Protein AF-A0A2P2IFU5-F1 (afdb_monomer)

Mean predicted aligned error: 8.39 Å

Sequence (105 aa):
GVKGLSVLKSFRLLRVFKLAKSRPTLNLLISIMGKTVGALGNLTFVLCIIIFIFAVMGMQLFGKNYTEKVTKFPWTHDGQLPRWNFTDFFHSFMIVFRVLCGEWI

Structure (mmCIF, N/CA/C/O backbone):
data_AF-A0A2P2IFU5-F1
#
_entry.id   AF-A0A2P2IFU5-F1
#
loop_
_atom_site.group_PDB
_atom_site.id
_atom_site.type_symbol
_atom_site.label_atom_id
_atom_site.label_alt_id
_atom_site.label_comp_id
_atom_site.label_asym_id
_atom_site.label_entity_id
_atom_site.label_seq_id
_atom_site.pdbx_PDB_ins_code
_atom_site.Cartn_x
_atom_site.Cartn_y
_atom_site.Cartn_z
_atom_site.occupancy
_atom_site.B_iso_or_equiv
_atom_site.auth_seq_id
_atom_site.auth_comp_id
_atom_site.auth_asym_id
_atom_site.auth_atom_id
_atom_site.pdbx_PDB_model_num
ATOM 1 N N . GLY A 1 1 ? 2.502 -30.537 -0.302 1.00 45.94 1 GLY A N 1
ATOM 2 C CA . GLY A 1 1 ? 1.560 -29.989 0.694 1.00 45.94 1 GLY A CA 1
ATOM 3 C C . GLY A 1 1 ? 1.540 -28.478 0.596 1.00 45.94 1 GL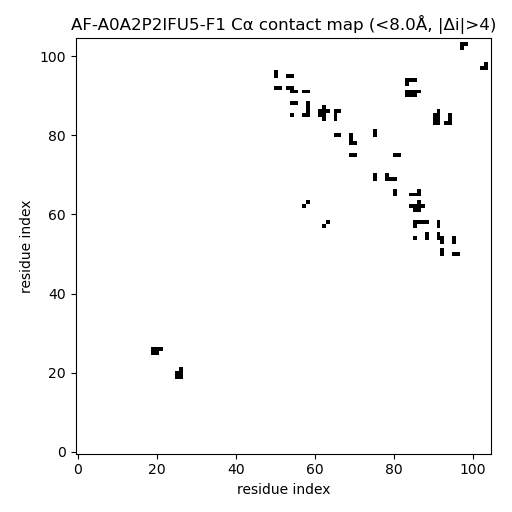Y A C 1
ATOM 4 O O . GLY A 1 1 ? 2.602 -27.870 0.602 1.00 45.94 1 GLY A O 1
ATOM 5 N N . VAL A 1 2 ? 0.361 -27.880 0.432 1.00 52.94 2 VAL A N 1
ATOM 6 C CA . VAL A 1 2 ? 0.168 -26.433 0.216 1.00 52.94 2 VAL A CA 1
ATOM 7 C C . VAL A 1 2 ? 0.724 -25.634 1.407 1.00 52.94 2 VAL A C 1
ATOM 9 O O . VAL A 1 2 ? 0.166 -25.678 2.502 1.00 52.94 2 VAL A O 1
ATOM 12 N N . LYS A 1 3 ? 1.828 -24.899 1.207 1.00 63.06 3 LYS A N 1
ATOM 13 C CA . LYS A 1 3 ? 2.521 -24.115 2.254 1.00 63.06 3 LYS A CA 1
ATOM 14 C C . LYS A 1 3 ? 1.678 -22.953 2.828 1.00 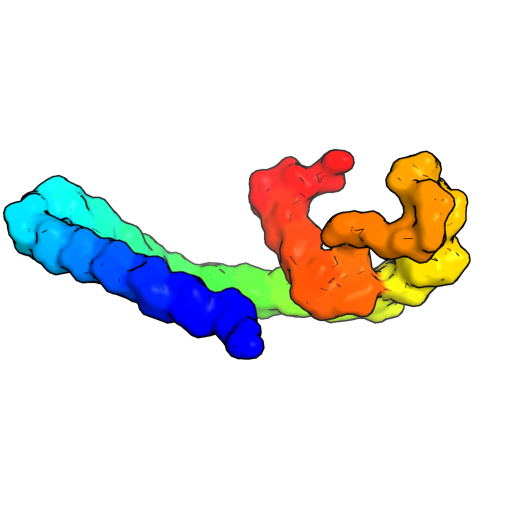63.06 3 LYS A C 1
ATOM 16 O O . LYS A 1 3 ? 2.035 -22.408 3.866 1.00 63.06 3 LYS A O 1
ATOM 21 N N . GLY A 1 4 ? 0.540 -22.608 2.213 1.00 67.00 4 GLY A N 1
ATOM 22 C CA . GLY A 1 4 ? -0.355 -21.521 2.647 1.00 67.00 4 GLY A CA 1
ATOM 23 C C . GLY A 1 4 ? -1.334 -21.869 3.779 1.00 67.00 4 GLY A C 1
ATOM 24 O O . GLY A 1 4 ? -1.774 -20.980 4.504 1.00 67.00 4 GLY A O 1
ATOM 25 N N . LEU A 1 5 ? -1.635 -23.153 4.011 1.00 74.56 5 LEU A N 1
ATOM 26 C CA . LEU A 1 5 ? -2.592 -23.565 5.054 1.00 74.56 5 LEU A CA 1
ATOM 27 C C . LEU A 1 5 ? -2.044 -23.382 6.486 1.00 74.56 5 LEU A C 1
ATOM 29 O O . LEU A 1 5 ? -2.811 -23.390 7.448 1.00 74.56 5 LEU A O 1
ATOM 33 N N . SER A 1 6 ? -0.732 -23.172 6.655 1.00 77.69 6 SER A N 1
ATOM 34 C CA . SER A 1 6 ? -0.141 -22.851 7.965 1.00 77.69 6 SER A CA 1
ATOM 35 C C . SER A 1 6 ? -0.600 -21.496 8.509 1.00 77.69 6 SER A C 1
ATOM 37 O O . SER A 1 6 ? -0.747 -21.365 9.722 1.00 77.69 6 SER A O 1
ATOM 39 N N . VAL A 1 7 ? -0.903 -20.511 7.653 1.00 79.62 7 VAL A N 1
ATOM 40 C CA . VAL A 1 7 ? -1.424 -19.205 8.101 1.00 79.62 7 VAL A CA 1
ATOM 41 C C . VAL A 1 7 ? -2.816 -19.363 8.720 1.00 79.62 7 VAL 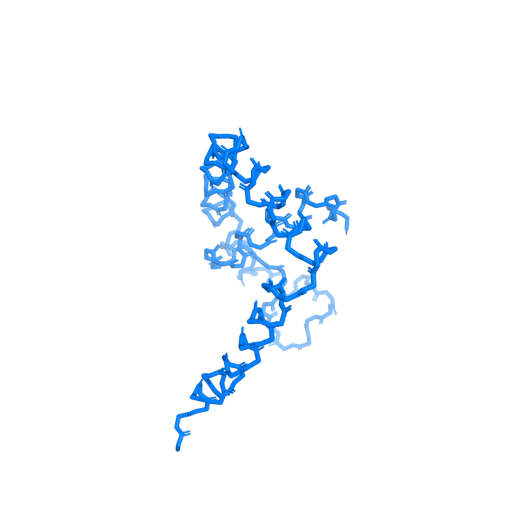A C 1
ATOM 43 O O . VAL A 1 7 ? -3.108 -18.744 9.740 1.00 79.62 7 VAL A O 1
ATOM 46 N N . LEU A 1 8 ? -3.635 -20.283 8.194 1.00 80.69 8 LEU A N 1
ATOM 47 C CA . LEU A 1 8 ? -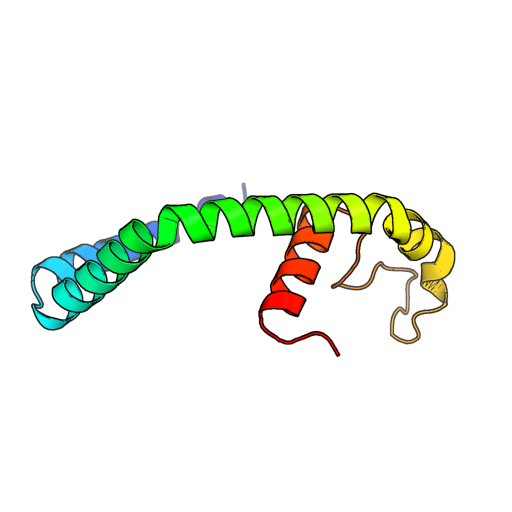4.943 -20.628 8.765 1.00 80.69 8 LEU A CA 1
ATOM 48 C C . LEU A 1 8 ? -4.830 -21.209 10.181 1.00 80.69 8 LEU A C 1
ATOM 50 O O . LEU A 1 8 ? -5.703 -20.977 11.014 1.00 80.69 8 LEU A O 1
ATOM 54 N N . LYS A 1 9 ? -3.727 -21.892 10.518 1.00 80.19 9 LYS A N 1
ATOM 55 C CA . LYS A 1 9 ? -3.479 -22.325 11.904 1.00 80.19 9 LYS A CA 1
ATOM 56 C C . LYS A 1 9 ? -3.225 -21.143 12.839 1.00 80.19 9 LYS A C 1
ATOM 58 O O . LYS A 1 9 ? -3.556 -21.250 14.017 1.00 80.19 9 LYS A O 1
ATOM 63 N N . SER A 1 10 ? -2.699 -20.019 12.353 1.00 84.25 10 SER A N 1
ATOM 64 C CA . SER A 1 10 ? -2.505 -18.802 13.154 1.00 84.25 10 SER A CA 1
ATOM 65 C C . SER A 1 10 ? -3.816 -18.071 13.458 1.00 84.25 10 SER A C 1
ATOM 67 O O . SER A 1 10 ? -3.895 -17.413 14.493 1.00 84.25 10 SER A O 1
ATOM 69 N N . PHE A 1 11 ? -4.888 -18.270 12.674 1.00 80.25 11 PHE A N 1
ATOM 70 C CA . PHE A 1 11 ? -6.223 -17.722 12.985 1.00 80.25 11 PHE A CA 1
ATOM 71 C C . PHE A 1 11 ? -6.744 -18.179 14.352 1.00 80.25 11 PHE A C 1
ATOM 73 O O . PHE A 1 11 ? -7.529 -17.471 14.976 1.00 80.25 11 PHE A O 1
ATOM 80 N N . ARG A 1 12 ? -6.263 -19.305 14.897 1.00 82.62 12 ARG A N 1
ATOM 81 C CA . ARG A 1 12 ? -6.606 -19.720 16.268 1.00 82.62 12 ARG A CA 1
ATOM 82 C C . ARG A 1 12 ? -6.207 -18.685 17.324 1.00 82.62 12 ARG A C 1
ATOM 84 O O . ARG A 1 12 ? -6.807 -18.676 18.391 1.00 82.62 12 ARG A O 1
ATOM 91 N N . LEU A 1 13 ? -5.230 -17.814 17.049 1.00 82.00 13 LEU A N 1
ATOM 92 C CA . LEU A 1 13 ? -4.849 -16.707 17.933 1.00 82.00 13 LEU A CA 1
ATOM 93 C C . LEU A 1 13 ? -5.938 -15.630 18.011 1.00 82.00 13 LEU A C 1
ATOM 95 O O . LEU A 1 13 ? -6.047 -14.975 19.043 1.00 82.00 13 LEU A O 1
ATOM 99 N N . LEU A 1 14 ? -6.825 -15.519 17.011 1.00 78.94 14 LEU A N 1
ATOM 100 C CA . LEU A 1 14 ? -7.976 -14.610 17.060 1.00 78.94 14 LEU A CA 1
ATOM 101 C C . LEU A 1 14 ? -8.922 -14.930 18.227 1.00 78.94 14 LEU A C 1
ATOM 103 O O . LEU A 1 14 ? -9.652 -14.064 18.694 1.00 78.94 14 LEU A O 1
ATOM 107 N N . ARG A 1 15 ? -8.889 -16.150 18.781 1.00 79.62 15 ARG A N 1
ATOM 108 C CA . ARG A 1 15 ? -9.645 -16.462 20.003 1.00 79.62 15 ARG A CA 1
ATOM 109 C C . ARG A 1 15 ? -9.196 -15.626 21.206 1.00 79.62 15 ARG A C 1
ATOM 111 O O . ARG A 1 15 ? -9.965 -15.510 22.151 1.00 79.62 15 ARG A O 1
ATOM 118 N N . VAL A 1 16 ? -8.003 -15.021 21.183 1.00 80.62 16 VAL A N 1
ATOM 119 C CA . VAL A 1 16 ? -7.559 -14.076 22.220 1.00 80.62 16 VAL A CA 1
ATOM 120 C C . VAL A 1 16 ? -8.429 -12.812 22.236 1.00 80.62 16 VAL A C 1
ATOM 122 O O . VAL A 1 16 ? -8.628 -12.224 23.293 1.00 80.62 16 VAL A O 1
ATOM 125 N N . PHE A 1 17 ? -9.083 -12.464 21.120 1.00 70.69 17 PHE A N 1
ATOM 126 C CA . PHE A 1 17 ? -10.132 -11.441 21.105 1.00 70.69 17 PHE A CA 1
ATOM 127 C C . PHE A 1 17 ? -11.369 -11.854 21.925 1.00 70.69 17 PHE A C 1
ATOM 129 O O . PHE A 1 17 ? -12.120 -10.993 22.366 1.00 70.69 17 PHE A O 1
ATOM 136 N N . LYS A 1 18 ? -11.578 -13.143 22.246 1.00 68.88 18 LYS A N 1
ATOM 137 C CA . LYS A 1 18 ? -12.581 -13.522 23.261 1.00 68.88 18 LYS A CA 1
ATOM 138 C C . LYS A 1 18 ? -12.166 -13.069 24.665 1.00 68.88 18 LYS A C 1
ATOM 140 O O . LYS A 1 18 ? -13.042 -12.689 25.435 1.00 68.88 18 LYS A O 1
ATOM 145 N N . LEU A 1 19 ? -10.865 -13.037 24.993 1.00 68.12 19 LEU A N 1
ATOM 146 C CA . LEU A 1 19 ? -10.394 -12.432 26.250 1.00 68.12 19 LEU A CA 1
ATOM 147 C C . LEU A 1 19 ? -10.622 -10.919 26.266 1.00 68.12 19 LEU A C 1
ATOM 149 O O . LEU A 1 19 ? -10.905 -10.383 27.340 1.00 68.12 19 LEU A O 1
ATOM 153 N N . ALA A 1 20 ? -10.580 -10.260 25.099 1.00 70.06 20 ALA A N 1
ATOM 154 C CA . ALA A 1 20 ? -10.938 -8.847 24.970 1.00 70.06 20 ALA A CA 1
ATOM 155 C C . ALA A 1 20 ? -12.311 -8.540 25.554 1.00 70.06 20 ALA A C 1
ATOM 157 O O . ALA A 1 20 ? -12.478 -7.539 26.238 1.00 70.06 20 ALA A O 1
ATOM 158 N N . LYS A 1 21 ? -13.272 -9.445 25.343 1.00 63.97 21 LYS A N 1
ATOM 159 C CA . LYS A 1 21 ? -14.633 -9.313 25.864 1.00 63.97 21 LYS A CA 1
ATOM 160 C C . LYS A 1 21 ? -14.695 -9.371 27.397 1.00 63.97 21 LYS A C 1
ATOM 162 O O . LYS A 1 21 ? -15.611 -8.801 27.975 1.00 63.97 21 LYS A O 1
ATOM 167 N N . SER A 1 22 ? -13.734 -10.028 28.056 1.00 76.06 22 SER A N 1
ATOM 168 C CA . SER A 1 22 ? -13.690 -10.144 29.526 1.00 76.06 22 SER A CA 1
ATOM 169 C C . SER A 1 22 ? -12.894 -9.032 30.221 1.00 76.06 22 SER A C 1
ATOM 171 O O . SER A 1 22 ? -13.080 -8.807 31.413 1.00 76.06 22 SER A O 1
ATOM 173 N N . ARG A 1 23 ? -11.992 -8.341 29.504 1.00 77.38 23 ARG A N 1
ATOM 174 C CA . ARG A 1 23 ? -11.122 -7.299 30.071 1.00 77.38 23 ARG A CA 1
ATOM 175 C C . ARG A 1 23 ? -11.597 -5.911 29.619 1.00 77.38 23 ARG A C 1
ATOM 177 O O . ARG A 1 23 ? -11.433 -5.589 28.441 1.00 77.38 23 ARG A O 1
ATOM 184 N N . PRO A 1 24 ? -12.123 -5.062 30.526 1.00 78.94 24 PRO A N 1
ATOM 185 C CA . PRO A 1 24 ? -12.729 -3.777 30.158 1.00 78.94 24 PRO A CA 1
ATOM 186 C C . PRO A 1 24 ? -11.760 -2.847 29.412 1.00 78.94 24 PRO A C 1
ATOM 188 O O . PRO A 1 24 ? -12.161 -2.198 28.451 1.00 78.94 24 PRO A O 1
ATOM 191 N N . THR A 1 25 ? -10.470 -2.862 29.762 1.00 85.19 25 THR A N 1
ATOM 192 C CA . THR A 1 25 ? -9.420 -2.085 29.082 1.00 85.19 25 THR A CA 1
ATOM 193 C C . THR A 1 25 ? -9.257 -2.464 27.607 1.00 85.19 25 THR A C 1
ATOM 195 O O . THR A 1 25 ? -9.118 -1.593 26.752 1.00 85.19 25 THR A O 1
ATOM 198 N N . LEU A 1 26 ? -9.295 -3.761 27.282 1.00 81.44 26 LEU A N 1
ATOM 199 C CA . LEU A 1 26 ? -9.056 -4.235 25.917 1.00 81.44 26 LEU A CA 1
ATOM 200 C C . LEU A 1 26 ? -10.308 -4.084 25.041 1.00 81.44 26 LEU A C 1
ATOM 202 O O . LEU A 1 26 ? -10.196 -3.750 23.865 1.00 81.44 26 LEU A O 1
ATOM 206 N N . ASN A 1 27 ? -11.501 -4.241 25.625 1.00 84.75 27 ASN A N 1
ATOM 207 C CA . ASN A 1 27 ? -12.762 -3.935 24.946 1.00 84.75 27 ASN A CA 1
ATOM 208 C C . ASN A 1 27 ? -12.890 -2.435 24.622 1.00 84.75 27 ASN A C 1
ATOM 210 O O . ASN A 1 27 ? -13.338 -2.069 23.536 1.00 84.75 27 ASN A O 1
ATOM 214 N N . LEU A 1 28 ? -12.446 -1.561 25.533 1.00 88.00 28 LEU A N 1
ATOM 215 C CA . LEU A 1 28 ? -12.413 -0.118 25.297 1.00 88.00 28 LEU A CA 1
ATOM 216 C C . LEU A 1 28 ? -11.484 0.239 24.127 1.00 88.00 28 LEU A C 1
ATOM 218 O O . LEU A 1 28 ? -11.900 0.975 23.237 1.00 88.00 28 LEU A O 1
ATOM 222 N N . LEU A 1 29 ? -10.273 -0.326 24.085 1.00 88.12 29 LEU A N 1
ATOM 223 C CA . LEU A 1 29 ? -9.327 -0.124 22.979 1.00 88.12 29 LEU A CA 1
ATOM 224 C C . LEU A 1 29 ? -9.922 -0.534 21.623 1.00 88.12 29 LEU A C 1
ATOM 226 O O . LEU A 1 29 ? -9.863 0.242 20.670 1.00 88.12 29 LEU A O 1
ATOM 230 N N . ILE A 1 30 ? -10.550 -1.712 21.543 1.00 87.88 30 ILE A N 1
ATOM 231 C CA . ILE A 1 30 ? -11.196 -2.187 20.307 1.00 87.88 30 ILE A CA 1
ATOM 232 C C . ILE A 1 30 ? -12.372 -1.285 19.917 1.00 87.88 30 ILE A C 1
ATOM 234 O O . ILE A 1 30 ? -12.543 -0.969 18.742 1.00 87.88 30 ILE A O 1
ATOM 238 N N . SER A 1 31 ? -13.170 -0.844 20.892 1.00 86.00 31 SER A N 1
ATOM 239 C CA . SER A 1 31 ? -14.295 0.066 20.660 1.00 86.00 31 SER A CA 1
A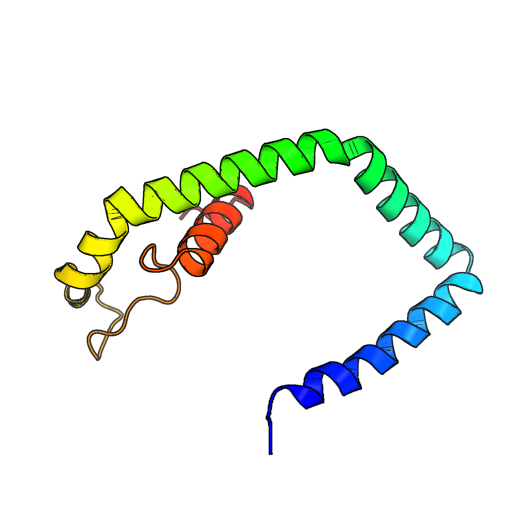TOM 240 C C . SER A 1 31 ? -13.828 1.416 20.113 1.00 86.00 31 SER A C 1
ATOM 242 O O . SER A 1 31 ? -14.419 1.929 19.164 1.00 86.00 31 SER A O 1
ATOM 244 N N . ILE A 1 32 ? -12.731 1.965 20.644 1.00 89.94 32 ILE A N 1
ATOM 245 C CA . ILE A 1 32 ? -12.120 3.197 20.129 1.00 89.94 32 ILE A CA 1
ATOM 246 C C . ILE A 1 32 ? -11.625 2.980 18.696 1.00 89.94 32 ILE A C 1
ATOM 248 O O . ILE A 1 32 ? -11.989 3.764 17.825 1.00 89.94 32 ILE A O 1
ATOM 252 N N . MET A 1 33 ? -10.888 1.896 18.427 1.00 87.94 33 MET A N 1
ATOM 253 C CA . MET A 1 33 ? -10.424 1.559 17.073 1.00 87.94 33 MET A CA 1
ATOM 254 C C . MET A 1 33 ? -11.582 1.408 16.076 1.00 87.94 33 MET A C 1
ATOM 256 O O . MET A 1 33 ? -11.509 1.904 14.958 1.00 87.94 33 MET A O 1
ATOM 260 N N . GLY A 1 34 ? -12.677 0.756 16.470 1.00 87.62 34 GLY A N 1
ATOM 261 C CA . GLY A 1 34 ? -13.850 0.602 15.608 1.00 87.62 34 GLY A CA 1
ATOM 262 C C . GLY A 1 34 ? -14.560 1.929 15.333 1.00 87.62 34 GLY A C 1
ATOM 263 O O . GLY A 1 34 ? -14.932 2.212 14.194 1.00 87.62 34 GLY A O 1
ATOM 264 N N . LYS A 1 35 ? -14.717 2.774 16.360 1.00 85.88 35 LYS A N 1
ATOM 265 C CA . LYS A 1 35 ? -15.348 4.095 16.222 1.00 85.88 35 LYS A CA 1
ATOM 266 C C . LYS A 1 35 ? -14.529 5.036 15.345 1.00 85.88 35 LYS A C 1
ATOM 268 O O . LYS A 1 35 ? -15.113 5.745 14.529 1.00 85.88 35 LYS A O 1
ATOM 273 N N . THR A 1 36 ? -13.203 5.031 15.478 1.00 86.44 36 THR A N 1
ATOM 274 C CA . THR A 1 36 ? -12.333 5.857 14.631 1.00 86.44 36 THR A CA 1
ATOM 275 C C . THR A 1 36 ? -12.361 5.385 13.182 1.00 86.44 36 THR A C 1
ATOM 277 O O . THR A 1 36 ? -12.442 6.224 12.294 1.00 86.44 36 THR A O 1
ATOM 280 N N . VAL A 1 37 ? -12.403 4.074 12.920 1.00 86.00 37 VAL A N 1
ATOM 281 C CA . VAL A 1 37 ? -12.548 3.542 11.552 1.00 86.00 37 VAL A CA 1
ATOM 282 C C . VAL A 1 37 ? -13.893 3.932 10.931 1.00 86.00 37 VAL A C 1
ATOM 284 O O . VAL A 1 37 ? -13.930 4.333 9.772 1.00 86.00 37 VAL A O 1
ATOM 287 N N .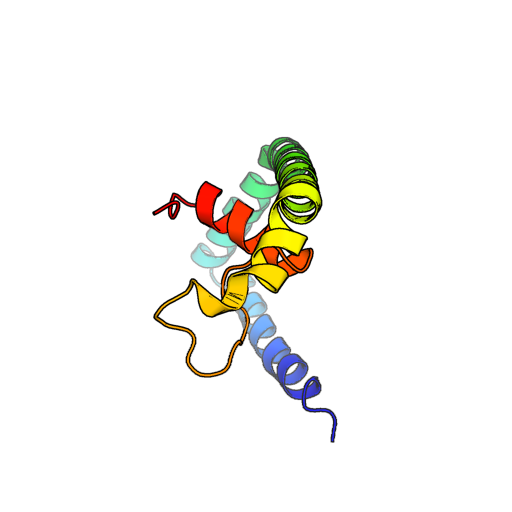 GLY A 1 38 ? -14.991 3.872 11.691 1.00 81.69 38 GLY A N 1
ATOM 288 C CA . GLY A 1 38 ? -16.309 4.300 11.206 1.00 81.69 38 GLY A CA 1
ATOM 289 C C . GLY A 1 38 ? -16.377 5.801 10.907 1.00 81.69 38 GLY A C 1
ATOM 290 O O . GLY A 1 38 ? -16.880 6.198 9.859 1.00 81.69 38 GLY A O 1
ATOM 291 N N . ALA A 1 39 ? -15.817 6.633 11.789 1.00 84.62 39 ALA A N 1
ATOM 292 C CA . ALA A 1 39 ? -15.780 8.085 11.609 1.00 84.62 39 ALA A CA 1
ATOM 293 C C . ALA A 1 39 ? -14.841 8.527 10.471 1.00 84.62 39 ALA A C 1
ATOM 295 O O . ALA A 1 39 ? -15.128 9.498 9.775 1.00 84.62 39 ALA A O 1
ATOM 296 N N . LEU A 1 40 ? -13.736 7.808 10.257 1.00 90.00 40 LEU A N 1
ATOM 297 C CA . LEU A 1 40 ? -12.748 8.101 9.214 1.00 90.00 40 LEU A CA 1
ATOM 298 C C . LEU A 1 40 ? -13.019 7.358 7.899 1.00 90.00 40 LEU A C 1
ATOM 300 O O . LEU A 1 40 ? -12.287 7.564 6.935 1.00 90.00 40 LEU A O 1
ATOM 304 N N . GLY A 1 41 ? -14.063 6.528 7.822 1.00 89.31 41 GLY A N 1
ATOM 305 C CA . GLY A 1 41 ? -14.290 5.617 6.698 1.00 89.31 41 GLY A CA 1
ATOM 306 C C . GLY A 1 41 ? -14.374 6.314 5.339 1.00 89.31 41 GLY A C 1
ATOM 307 O O . GLY A 1 41 ? -13.775 5.844 4.375 1.00 89.31 41 GLY A O 1
ATOM 308 N N . ASN A 1 42 ? -15.036 7.474 5.267 1.00 89.62 42 ASN A N 1
ATOM 309 C CA . ASN A 1 42 ? -15.098 8.260 4.031 1.00 89.62 42 ASN A CA 1
ATOM 310 C C . ASN A 1 42 ? -13.706 8.762 3.605 1.00 89.62 42 ASN A C 1
ATOM 312 O O . ASN A 1 42 ? -13.323 8.662 2.442 1.00 89.62 42 ASN A O 1
ATOM 316 N N . LEU A 1 43 ? -12.909 9.238 4.564 1.00 90.06 43 LEU A N 1
ATOM 317 C CA . LEU A 1 43 ? -11.548 9.704 4.307 1.00 90.06 43 LEU A CA 1
ATOM 318 C C . LEU A 1 43 ? -10.629 8.547 3.893 1.00 90.06 43 LEU A C 1
ATOM 320 O O . LEU A 1 43 ? -9.862 8.687 2.944 1.00 90.06 43 LEU A O 1
ATOM 324 N N . THR A 1 44 ? -10.741 7.387 4.545 1.00 89.94 44 THR A N 1
ATOM 325 C CA . THR A 1 44 ? -10.019 6.170 4.155 1.00 89.94 44 THR A CA 1
ATOM 326 C C . THR A 1 44 ? -10.399 5.720 2.748 1.00 89.94 44 THR A C 1
ATOM 328 O O . THR A 1 44 ? -9.520 5.350 1.976 1.00 89.94 44 THR A O 1
ATOM 331 N N . PHE A 1 45 ? -11.679 5.787 2.381 1.00 91.81 45 PHE A N 1
ATOM 332 C CA . PHE A 1 45 ? -12.131 5.415 1.044 1.00 91.81 45 PHE A CA 1
ATOM 333 C C . PHE A 1 45 ? -11.526 6.320 -0.034 1.00 91.81 45 PHE A C 1
ATOM 335 O O . PHE A 1 45 ? -10.945 5.828 -1.003 1.00 91.81 45 PHE A O 1
ATOM 342 N N . VAL A 1 46 ? -11.578 7.638 0.174 1.00 94.19 46 VAL A N 1
ATOM 343 C CA . VAL A 1 46 ? -10.933 8.610 -0.719 1.00 94.19 46 VAL A CA 1
ATOM 344 C C . VAL A 1 46 ? -9.422 8.367 -0.791 1.00 94.19 46 VAL A C 1
ATOM 346 O O . VAL A 1 46 ? -8.861 8.330 -1.885 1.00 94.19 46 VAL A O 1
ATOM 349 N N . LEU A 1 47 ? -8.763 8.123 0.345 1.00 91.31 47 LEU A N 1
ATOM 350 C CA . LEU A 1 47 ? -7.334 7.809 0.393 1.00 91.31 47 LEU A CA 1
ATOM 351 C C . LEU A 1 47 ? -6.997 6.548 -0.416 1.00 91.31 47 LEU A C 1
ATOM 353 O O . LEU A 1 47 ? -6.035 6.554 -1.180 1.00 91.31 47 LEU A O 1
ATOM 357 N N . CYS A 1 48 ? -7.797 5.485 -0.307 1.00 92.75 48 CYS A N 1
ATOM 358 C CA . CYS A 1 48 ? -7.614 4.266 -1.096 1.00 92.75 48 CYS A CA 1
ATOM 359 C C . CYS A 1 48 ? -7.714 4.532 -2.605 1.00 92.75 48 CYS A C 1
ATOM 361 O O . CYS A 1 48 ? -6.902 3.998 -3.362 1.00 92.75 48 CYS A O 1
ATOM 363 N N . ILE A 1 49 ? -8.658 5.373 -3.042 1.00 94.81 49 ILE A N 1
ATOM 364 C CA . ILE A 1 49 ? -8.783 5.773 -4.453 1.00 94.81 49 ILE A CA 1
ATOM 365 C C . ILE A 1 49 ? -7.539 6.540 -4.905 1.00 94.81 49 ILE A C 1
ATOM 367 O O . ILE A 1 49 ? -6.977 6.239 -5.957 1.00 94.81 49 ILE A O 1
ATOM 371 N N . ILE A 1 50 ? -7.076 7.498 -4.101 1.00 93.38 50 ILE A N 1
ATOM 372 C CA . ILE A 1 50 ? -5.877 8.285 -4.402 1.00 93.38 50 ILE A CA 1
ATOM 373 C C . ILE A 1 50 ? -4.657 7.365 -4.555 1.00 93.38 50 ILE A C 1
ATOM 375 O O . ILE A 1 50 ? -3.945 7.446 -5.558 1.00 93.38 50 ILE A O 1
ATOM 379 N N . ILE A 1 51 ? -4.448 6.441 -3.611 1.00 94.38 51 ILE A N 1
ATOM 380 C CA . ILE A 1 51 ? -3.351 5.464 -3.670 1.00 94.38 51 ILE A CA 1
ATOM 381 C C . ILE A 1 51 ? -3.462 4.592 -4.926 1.00 94.38 51 ILE A C 1
ATOM 383 O O . ILE A 1 51 ? -2.457 4.356 -5.595 1.00 94.38 51 ILE A O 1
ATOM 387 N N . PHE A 1 52 ? -4.668 4.132 -5.268 1.00 94.81 52 PHE A N 1
ATOM 388 C CA . PHE A 1 52 ? -4.907 3.318 -6.458 1.00 94.81 52 PHE A CA 1
ATOM 389 C C . PHE A 1 52 ? -4.510 4.053 -7.744 1.00 94.81 52 PHE A C 1
ATOM 391 O O . PHE A 1 52 ? -3.769 3.504 -8.563 1.00 94.81 52 PHE A O 1
ATOM 398 N N . ILE A 1 53 ? -4.949 5.305 -7.898 1.00 95.75 53 ILE A N 1
ATOM 399 C CA . ILE A 1 53 ? -4.632 6.132 -9.068 1.00 95.75 53 ILE A CA 1
ATOM 400 C C . ILE A 1 53 ? -3.114 6.324 -9.180 1.00 95.75 53 ILE A C 1
ATOM 402 O O . ILE A 1 53 ? -2.541 6.061 -10.237 1.00 95.75 53 ILE A O 1
ATOM 406 N N . PHE A 1 54 ? -2.439 6.707 -8.091 1.00 94.19 54 PHE A N 1
ATOM 407 C CA . PHE A 1 54 ? -0.985 6.894 -8.097 1.00 94.19 54 PHE A CA 1
ATOM 408 C C . PHE A 1 54 ? -0.208 5.599 -8.356 1.00 94.19 54 PHE A C 1
ATOM 410 O O . PHE A 1 54 ? 0.787 5.632 -9.079 1.00 94.19 54 PHE A O 1
ATOM 417 N N . ALA A 1 55 ? -0.664 4.457 -7.837 1.00 95.12 55 ALA A N 1
ATOM 418 C CA . ALA A 1 55 ? -0.038 3.164 -8.105 1.00 95.12 55 ALA A CA 1
ATOM 419 C C . ALA A 1 55 ? -0.128 2.790 -9.595 1.00 95.12 55 ALA A C 1
ATOM 421 O O . ALA A 1 55 ? 0.871 2.382 -10.191 1.00 95.12 55 ALA A O 1
ATOM 422 N N . VAL A 1 56 ? -1.297 2.985 -10.215 1.00 95.12 56 VAL A N 1
ATOM 423 C CA . VAL A 1 56 ? -1.512 2.711 -11.646 1.00 95.12 56 VAL A CA 1
ATOM 424 C C . VAL A 1 56 ? -0.719 3.680 -12.525 1.00 95.12 56 VAL A C 1
ATOM 426 O O . VAL A 1 56 ? -0.072 3.245 -13.479 1.00 95.12 56 VAL A O 1
ATOM 429 N N . MET A 1 57 ? -0.715 4.976 -12.201 1.00 94.94 57 MET A N 1
ATOM 430 C CA . MET A 1 57 ? 0.095 5.966 -12.923 1.00 94.94 57 MET A CA 1
ATOM 431 C C . MET A 1 57 ? 1.592 5.654 -12.813 1.00 94.94 57 MET A C 1
ATOM 433 O O . MET A 1 57 ? 2.297 5.666 -13.822 1.00 94.94 57 MET A O 1
ATOM 437 N N . GLY A 1 58 ? 2.075 5.322 -11.612 1.00 91.38 58 GLY A N 1
ATOM 438 C CA . GLY A 1 58 ? 3.476 4.980 -11.377 1.00 91.38 58 GLY A CA 1
ATOM 439 C C . GLY A 1 58 ? 3.924 3.748 -12.164 1.00 91.38 58 GLY A C 1
ATOM 440 O O . GLY A 1 58 ? 5.010 3.748 -12.739 1.00 91.38 58 GLY A O 1
ATOM 441 N N . MET A 1 59 ? 3.069 2.731 -12.272 1.00 92.69 59 MET A N 1
ATOM 442 C CA . MET A 1 59 ? 3.345 1.557 -13.101 1.00 92.69 59 MET A CA 1
ATOM 443 C C . MET A 1 59 ? 3.429 1.905 -14.589 1.00 92.69 59 MET A C 1
ATOM 445 O O . MET A 1 59 ? 4.376 1.498 -15.262 1.00 92.69 59 MET A O 1
ATOM 449 N N . GLN A 1 60 ? 2.469 2.672 -15.112 1.00 91.00 60 GLN A N 1
ATOM 450 C CA . GLN A 1 60 ? 2.450 3.020 -16.536 1.00 91.00 60 GLN A CA 1
ATOM 451 C C . GLN A 1 60 ? 3.652 3.884 -16.933 1.00 91.00 60 GLN A C 1
ATOM 453 O O . GLN A 1 60 ? 4.216 3.695 -18.010 1.00 91.00 60 GLN A O 1
ATOM 458 N N . LEU A 1 61 ? 4.070 4.797 -16.053 1.00 91.38 61 LEU A N 1
ATOM 459 C CA . LEU A 1 61 ? 5.153 5.738 -16.329 1.00 91.38 61 LEU A CA 1
ATOM 460 C C . LEU A 1 61 ? 6.545 5.141 -16.050 1.00 91.38 61 LEU A C 1
ATOM 462 O O . LEU A 1 61 ? 7.478 5.313 -16.839 1.00 91.38 61 LEU A O 1
ATOM 466 N N . PHE A 1 62 ? 6.697 4.414 -14.939 1.00 89.44 62 PHE A N 1
ATOM 467 C CA . PHE A 1 62 ? 8.000 3.948 -14.458 1.00 89.44 62 PHE A CA 1
ATOM 468 C C . PHE A 1 62 ? 8.221 2.437 -14.595 1.00 89.44 62 PHE A C 1
ATOM 470 O O . PHE A 1 62 ? 9.376 2.015 -14.638 1.00 89.44 62 PHE A O 1
ATOM 477 N N . GLY A 1 63 ? 7.183 1.608 -14.733 1.00 88.12 63 GLY A N 1
ATOM 478 C CA . GLY A 1 63 ? 7.319 0.143 -14.735 1.00 88.12 63 GLY A CA 1
ATOM 479 C C . GLY A 1 63 ? 8.251 -0.400 -15.826 1.00 88.12 63 GLY A C 1
ATOM 480 O O . GLY A 1 63 ? 9.128 -1.221 -15.547 1.00 88.12 63 GLY A O 1
ATOM 481 N N . LYS A 1 64 ? 8.150 0.129 -17.056 1.00 86.62 64 LYS A N 1
ATOM 482 C CA . LYS A 1 64 ? 9.065 -0.239 -18.157 1.00 86.62 64 LYS A CA 1
ATOM 483 C C . LYS A 1 64 ? 10.507 0.191 -17.877 1.00 86.62 64 LYS A C 1
ATOM 485 O O . LYS A 1 64 ? 11.430 -0.601 -18.033 1.00 86.62 64 LYS A O 1
ATOM 490 N N . ASN A 1 65 ? 10.689 1.406 -17.356 1.00 86.25 65 ASN A N 1
ATOM 491 C CA . ASN A 1 65 ? 12.004 1.946 -17.004 1.00 86.25 65 ASN A CA 1
ATOM 492 C C . ASN A 1 65 ? 12.722 1.102 -15.935 1.00 86.25 65 ASN A C 1
ATOM 494 O O . ASN A 1 65 ? 13.935 0.931 -16.029 1.00 86.25 65 ASN A O 1
ATOM 498 N N . TYR A 1 66 ? 11.993 0.565 -14.949 1.00 84.25 66 TYR A N 1
ATOM 499 C CA . TYR A 1 66 ? 12.558 -0.318 -13.918 1.00 84.25 66 TYR A CA 1
ATOM 500 C C . TYR A 1 66 ? 13.091 -1.635 -14.495 1.00 84.25 66 TYR A C 1
ATOM 502 O O . TYR A 1 66 ? 14.110 -2.135 -14.025 1.00 84.25 66 TYR A O 1
ATOM 510 N N . THR A 1 67 ? 12.426 -2.172 -15.519 1.00 82.12 67 THR A N 1
ATOM 511 C CA . THR A 1 67 ? 12.803 -3.446 -16.148 1.00 82.12 67 THR A CA 1
ATOM 512 C C . THR A 1 67 ? 13.958 -3.258 -17.135 1.00 82.12 67 THR A C 1
ATOM 514 O O . THR A 1 67 ? 14.931 -4.004 -17.104 1.00 82.12 67 THR A O 1
ATOM 517 N N . GLU A 1 68 ? 13.900 -2.218 -17.970 1.00 82.88 68 GLU A N 1
ATOM 518 C CA . GLU A 1 68 ? 14.916 -1.943 -18.998 1.00 82.88 68 GLU A CA 1
ATOM 519 C C . GLU A 1 68 ? 16.251 -1.452 -18.419 1.00 82.88 68 GLU A C 1
ATOM 521 O O . GLU A 1 68 ? 17.308 -1.679 -19.004 1.00 82.88 68 GLU A O 1
ATOM 526 N N . LYS A 1 69 ? 16.227 -0.765 -17.269 1.00 81.06 69 LYS A N 1
ATOM 527 C CA . LYS A 1 69 ? 17.416 -0.155 -16.646 1.00 81.06 69 LYS A CA 1
ATOM 528 C C . LYS A 1 69 ? 17.828 -0.854 -15.351 1.00 81.06 69 LYS A C 1
ATOM 530 O O . LYS A 1 69 ? 18.480 -0.235 -14.513 1.00 81.06 69 LYS A O 1
ATOM 535 N N . VAL A 1 70 ? 17.483 -2.133 -15.190 1.00 79.06 70 VAL A N 1
ATOM 536 C CA . VAL A 1 70 ? 17.779 -2.912 -13.973 1.00 79.06 70 VAL A CA 1
ATOM 537 C C . VAL A 1 70 ? 19.275 -2.928 -13.618 1.00 79.06 70 VAL A C 1
ATOM 539 O O . VAL A 1 70 ? 19.642 -2.937 -12.448 1.00 79.06 70 VAL A O 1
ATOM 542 N N . THR A 1 71 ? 20.151 -2.824 -14.619 1.00 75.12 71 THR A N 1
ATOM 543 C CA . THR A 1 71 ? 21.615 -2.785 -14.464 1.00 75.12 71 THR A CA 1
ATOM 544 C C . THR A 1 71 ? 22.154 -1.473 -13.886 1.00 75.12 71 THR A C 1
ATOM 546 O O . THR A 1 71 ? 23.324 -1.406 -13.522 1.00 75.12 71 THR A O 1
ATOM 549 N N . LYS A 1 72 ? 21.328 -0.421 -13.774 1.00 78.31 72 LYS A N 1
ATOM 550 C CA . LYS A 1 72 ? 21.724 0.854 -13.149 1.00 78.31 72 LYS A CA 1
ATOM 551 C C . LYS A 1 72 ? 21.673 0.820 -11.622 1.00 78.31 72 LYS A C 1
ATOM 553 O O . LYS A 1 72 ? 22.127 1.771 -10.990 1.00 78.31 72 LYS A O 1
ATOM 558 N N . PHE A 1 73 ? 21.111 -0.232 -11.030 1.00 77.56 73 PHE A N 1
ATOM 559 C CA . PHE A 1 73 ? 21.024 -0.372 -9.583 1.00 77.56 73 PHE A CA 1
ATOM 560 C C . PHE A 1 73 ? 22.268 -1.111 -9.055 1.00 77.56 73 PHE A C 1
ATOM 562 O O . PHE A 1 73 ? 22.419 -2.303 -9.316 1.00 77.56 73 PHE A O 1
ATOM 569 N N . PRO A 1 74 ? 23.163 -0.439 -8.300 1.00 66.31 74 PRO A N 1
ATOM 570 C CA . PRO A 1 74 ? 24.449 -1.014 -7.879 1.00 66.31 74 PRO A CA 1
ATOM 571 C C . PRO A 1 74 ? 24.312 -2.182 -6.892 1.00 66.31 74 PRO A C 1
ATOM 573 O O . PRO A 1 74 ? 25.235 -2.971 -6.735 1.00 66.31 74 PRO A O 1
ATOM 576 N N . TRP A 1 75 ? 23.151 -2.312 -6.244 1.00 67.75 75 TRP A N 1
ATOM 577 C CA . TRP A 1 75 ? 22.842 -3.353 -5.257 1.00 67.75 75 TRP A CA 1
ATOM 578 C C . TRP A 1 75 ? 22.228 -4.618 -5.873 1.00 67.75 75 TRP A C 1
ATOM 580 O O . TRP A 1 75 ? 21.808 -5.522 -5.152 1.00 67.75 75 TRP A O 1
ATOM 590 N N . THR A 1 76 ? 22.142 -4.674 -7.201 1.00 65.12 76 THR A N 1
ATOM 591 C CA . THR A 1 76 ? 21.480 -5.744 -7.936 1.00 65.12 76 THR A CA 1
ATOM 592 C C . THR A 1 76 ? 22.524 -6.607 -8.643 1.00 65.12 76 THR A C 1
ATOM 594 O O . THR A 1 76 ? 22.924 -6.308 -9.764 1.00 65.12 76 THR A O 1
ATOM 597 N N . HIS A 1 77 ? 22.973 -7.689 -8.001 1.00 61.22 77 HIS A N 1
ATOM 598 C CA . HIS A 1 77 ? 24.031 -8.544 -8.558 1.00 61.22 77 HIS A CA 1
ATOM 599 C C . HIS A 1 77 ? 23.597 -9.421 -9.747 1.00 61.22 77 HIS A C 1
ATOM 601 O O . HIS A 1 77 ? 24.436 -9.730 -10.585 1.00 61.22 77 HIS A O 1
ATOM 607 N N . ASP A 1 78 ? 22.303 -9.735 -9.886 1.00 66.50 78 ASP A N 1
ATOM 608 C CA . ASP A 1 78 ? 21.815 -10.736 -10.857 1.00 66.50 78 ASP A CA 1
ATOM 609 C C . ASP A 1 78 ? 20.750 -10.200 -11.836 1.00 66.50 78 ASP A C 1
ATOM 611 O O . ASP A 1 78 ? 19.924 -10.955 -12.348 1.00 66.50 78 ASP A O 1
ATOM 615 N N . GLY A 1 79 ? 20.683 -8.881 -12.052 1.00 67.44 79 GLY A N 1
ATOM 616 C CA . GLY A 1 79 ? 19.616 -8.278 -12.871 1.00 67.44 79 GLY A CA 1
ATOM 617 C C . GLY A 1 79 ? 18.208 -8.458 -12.280 1.00 67.44 79 GLY A C 1
ATOM 618 O O . GLY A 1 79 ? 17.214 -8.403 -12.999 1.00 67.44 79 GLY A O 1
ATOM 619 N N . GLN A 1 80 ? 18.115 -8.689 -10.968 1.00 76.56 80 GLN A N 1
ATOM 620 C CA . GLN A 1 80 ? 16.847 -8.838 -10.258 1.00 76.56 80 GLN A CA 1
ATOM 621 C C . GLN A 1 80 ? 16.206 -7.487 -9.924 1.00 76.56 80 GLN A C 1
ATOM 623 O O . GLN A 1 80 ? 16.863 -6.523 -9.540 1.00 76.56 80 GLN A O 1
ATOM 628 N N . LEU A 1 81 ? 14.882 -7.409 -10.023 1.00 80.06 81 LEU A N 1
ATOM 629 C CA . LEU A 1 81 ? 14.157 -6.187 -9.685 1.00 80.06 81 LEU A CA 1
ATOM 630 C C . LEU A 1 81 ? 14.340 -5.831 -8.197 1.00 80.06 81 LEU A C 1
ATOM 632 O O . LEU A 1 81 ? 14.287 -6.719 -7.340 1.00 80.06 81 LEU A O 1
ATOM 636 N N . PRO A 1 82 ? 14.518 -4.540 -7.859 1.00 82.25 82 PRO A N 1
ATOM 637 C CA . PRO A 1 82 ? 14.614 -4.122 -6.467 1.00 82.25 82 PRO A CA 1
ATOM 638 C C . PRO A 1 82 ? 13.310 -4.439 -5.722 1.00 82.25 82 PRO A C 1
ATOM 640 O O . PRO A 1 82 ? 12.224 -4.393 -6.302 1.00 82.25 82 PRO A O 1
ATOM 643 N N . ARG A 1 83 ? 13.404 -4.719 -4.412 1.00 84.75 83 ARG A N 1
ATOM 644 C CA . ARG A 1 83 ? 12.244 -5.038 -3.549 1.00 84.75 83 ARG A CA 1
ATOM 645 C C . ARG A 1 83 ? 11.134 -3.981 -3.639 1.00 84.75 83 ARG A C 1
ATOM 647 O O . ARG A 1 83 ? 9.958 -4.324 -3.564 1.00 84.75 83 ARG A O 1
ATOM 654 N N . TRP A 1 84 ? 11.527 -2.719 -3.800 1.00 88.12 84 TRP A N 1
ATOM 655 C CA . TRP A 1 84 ? 10.647 -1.577 -4.024 1.00 88.12 84 TRP A CA 1
ATOM 656 C C . TRP A 1 84 ? 10.738 -1.169 -5.497 1.00 88.12 84 TRP A C 1
ATOM 658 O O . TRP A 1 84 ? 11.690 -0.506 -5.906 1.00 88.12 84 TRP A O 1
ATOM 668 N N . ASN A 1 85 ? 9.762 -1.589 -6.300 1.00 88.88 85 ASN A N 1
ATOM 669 C CA . ASN A 1 85 ? 9.660 -1.230 -7.714 1.00 88.88 85 ASN A CA 1
ATOM 670 C C . ASN A 1 85 ? 8.221 -0.851 -8.129 1.00 88.88 85 ASN A C 1
ATOM 672 O O . ASN A 1 85 ? 7.259 -1.105 -7.404 1.00 88.88 85 ASN A O 1
ATOM 676 N N . PHE A 1 86 ? 8.084 -0.278 -9.328 1.00 91.38 86 PHE A N 1
ATOM 677 C CA . PHE A 1 86 ? 6.792 0.014 -9.958 1.00 91.38 86 PHE A CA 1
ATOM 678 C C . PHE A 1 86 ? 6.428 -0.979 -11.082 1.00 91.38 86 PHE A C 1
ATOM 680 O O . PHE A 1 86 ? 5.737 -0.599 -12.024 1.00 91.38 86 PHE A O 1
ATOM 687 N N . THR A 1 87 ? 6.914 -2.226 -11.050 1.00 88.62 87 THR A N 1
ATOM 688 C CA . THR A 1 87 ? 6.645 -3.189 -12.139 1.00 88.62 87 THR A CA 1
ATOM 689 C C . THR A 1 87 ? 5.285 -3.864 -12.011 1.00 88.62 87 THR A C 1
ATOM 691 O O . THR A 1 87 ? 4.623 -4.069 -13.023 1.00 88.62 87 THR A O 1
ATOM 694 N N . ASP A 1 88 ? 4.841 -4.154 -10.785 1.00 90.50 88 ASP A N 1
ATOM 695 C CA . ASP A 1 88 ? 3.534 -4.763 -10.511 1.00 90.50 88 ASP A CA 1
ATOM 696 C C . ASP A 1 88 ? 2.658 -3.867 -9.646 1.00 90.50 88 ASP A C 1
ATOM 698 O O . ASP A 1 88 ? 3.143 -3.086 -8.829 1.00 90.50 88 ASP A O 1
ATOM 702 N N . PHE A 1 89 ? 1.342 -4.064 -9.741 1.00 91.06 89 PHE A N 1
ATOM 703 C CA . PHE A 1 89 ? 0.359 -3.231 -9.047 1.00 91.06 89 PHE A CA 1
ATOM 704 C C . PHE A 1 89 ? 0.561 -3.227 -7.531 1.00 91.06 89 PHE A C 1
ATOM 706 O O . PHE A 1 89 ? 0.552 -2.170 -6.906 1.00 91.06 89 PHE A O 1
ATOM 713 N N . PHE A 1 90 ? 0.782 -4.403 -6.936 1.00 90.69 90 PHE A N 1
ATOM 714 C CA . PHE A 1 90 ? 0.968 -4.518 -5.492 1.00 90.69 90 PHE A CA 1
ATOM 715 C C . PHE A 1 90 ? 2.288 -3.880 -5.030 1.00 90.69 90 PHE A C 1
ATOM 717 O O . PHE A 1 90 ? 2.317 -3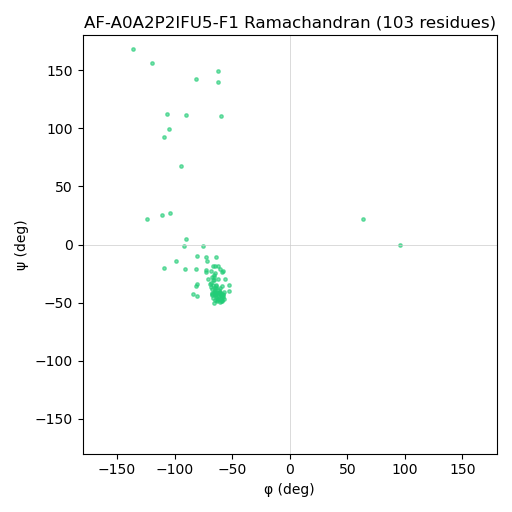.230 -3.987 1.00 90.69 90 PHE A O 1
ATOM 724 N N . HIS A 1 91 ? 3.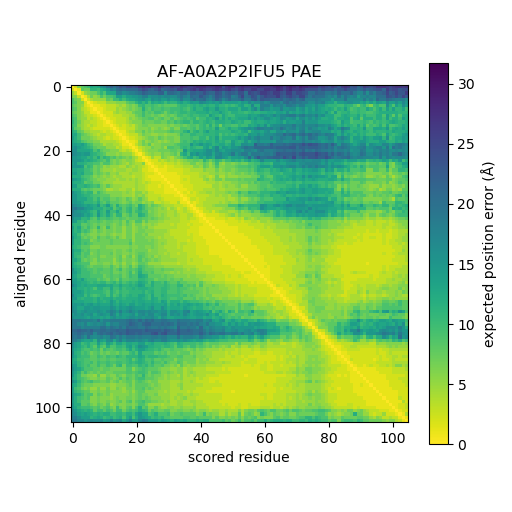362 -3.993 -5.821 1.00 91.44 91 HIS A N 1
ATOM 725 C CA . HIS A 1 91 ? 4.638 -3.332 -5.533 1.00 91.44 91 HIS A CA 1
ATOM 726 C C . HIS A 1 91 ? 4.508 -1.804 -5.631 1.00 91.44 91 HIS A C 1
ATOM 728 O O . HIS A 1 91 ? 4.877 -1.104 -4.686 1.00 91.44 91 HIS A O 1
ATOM 734 N N . SER A 1 92 ? 3.871 -1.292 -6.689 1.00 92.69 92 SER A N 1
ATOM 735 C CA . SER A 1 92 ? 3.553 0.134 -6.840 1.00 92.69 92 SER A CA 1
ATOM 736 C C . SER A 1 92 ? 2.680 0.658 -5.697 1.00 92.69 92 SER A C 1
ATOM 738 O O . SER A 1 92 ? 2.962 1.718 -5.142 1.00 92.69 92 SER A O 1
ATOM 740 N N . PHE A 1 93 ? 1.649 -0.096 -5.305 1.00 93.94 93 PHE A N 1
ATOM 741 C CA . PHE A 1 93 ? 0.780 0.239 -4.177 1.00 93.94 93 PHE A CA 1
ATOM 742 C C . PHE A 1 93 ? 1.575 0.357 -2.872 1.00 93.94 93 PHE A C 1
ATOM 744 O O . PHE A 1 93 ? 1.434 1.346 -2.154 1.00 93.94 93 PHE A O 1
ATOM 751 N N . MET A 1 94 ? 2.443 -0.618 -2.579 1.00 92.31 94 MET A N 1
ATOM 752 C CA . MET A 1 94 ? 3.274 -0.601 -1.374 1.00 92.31 94 MET A CA 1
ATOM 753 C C . MET A 1 94 ? 4.266 0.568 -1.358 1.00 92.31 94 MET A C 1
ATOM 755 O O . MET A 1 94 ? 4.509 1.116 -0.286 1.00 92.31 94 MET A O 1
ATOM 759 N N . ILE A 1 95 ? 4.810 0.986 -2.508 1.00 93.12 95 ILE A N 1
ATOM 760 C CA . ILE A 1 95 ? 5.662 2.185 -2.575 1.00 93.12 95 ILE A CA 1
ATOM 761 C C . ILE A 1 95 ? 4.860 3.442 -2.261 1.00 93.12 95 ILE A C 1
ATOM 763 O O . ILE A 1 95 ? 5.285 4.232 -1.425 1.00 93.12 95 ILE A O 1
ATOM 767 N N . VAL A 1 96 ? 3.708 3.634 -2.908 1.00 93.81 96 VAL A N 1
ATOM 768 C CA . VAL A 1 96 ? 2.872 4.820 -2.665 1.00 93.81 96 VAL A CA 1
ATOM 769 C C . VAL A 1 96 ? 2.438 4.864 -1.199 1.00 93.81 96 VAL A C 1
ATOM 771 O O . VAL A 1 96 ? 2.522 5.911 -0.563 1.00 93.81 96 VAL A O 1
ATOM 774 N N . PHE A 1 97 ? 2.059 3.719 -0.628 1.00 92.38 97 PHE A N 1
ATOM 775 C CA . PHE A 1 97 ? 1.768 3.601 0.798 1.00 92.38 97 PHE A CA 1
ATOM 776 C C . PHE A 1 97 ? 2.978 3.960 1.674 1.00 92.38 97 PHE A C 1
ATOM 778 O O . PHE A 1 97 ? 2.841 4.741 2.612 1.00 92.38 97 PHE A O 1
ATOM 785 N N . ARG A 1 98 ? 4.173 3.451 1.350 1.00 92.50 98 ARG A N 1
ATOM 786 C CA . ARG A 1 98 ? 5.414 3.757 2.077 1.00 92.50 98 ARG A CA 1
ATOM 787 C C . ARG A 1 98 ? 5.732 5.258 2.063 1.00 92.50 98 ARG A C 1
ATOM 789 O O . ARG A 1 98 ? 6.034 5.817 3.114 1.00 92.50 98 ARG A O 1
ATOM 796 N N . VAL A 1 99 ? 5.585 5.918 0.913 1.00 93.56 99 VAL A N 1
ATOM 797 C CA . VAL A 1 99 ? 5.758 7.375 0.778 1.00 93.56 99 VAL A CA 1
ATOM 798 C C . VAL A 1 99 ? 4.755 8.132 1.652 1.00 93.56 99 VAL A C 1
ATOM 800 O O . VAL A 1 99 ? 5.136 9.076 2.340 1.00 93.56 99 VAL A O 1
ATOM 803 N N . LEU A 1 100 ? 3.493 7.693 1.695 1.00 90.38 100 LEU A N 1
ATOM 804 C CA . LEU A 1 100 ? 2.470 8.292 2.563 1.00 90.38 100 LEU A CA 1
ATOM 805 C C . LEU A 1 100 ? 2.760 8.104 4.059 1.00 90.38 100 LEU A C 1
ATOM 807 O O . LEU A 1 100 ? 2.364 8.944 4.862 1.00 90.38 100 LEU A O 1
ATOM 811 N N . CYS A 1 101 ? 3.473 7.043 4.441 1.00 90.69 101 CYS A N 1
ATOM 812 C CA . CYS A 1 101 ? 3.970 6.855 5.806 1.00 90.69 101 CYS A CA 1
ATOM 813 C C . CYS A 1 101 ? 5.183 7.742 6.153 1.00 90.69 101 CYS A C 1
ATOM 815 O O . CYS A 1 101 ? 5.645 7.691 7.290 1.00 90.69 101 CYS A O 1
ATOM 817 N N . GLY A 1 102 ? 5.685 8.553 5.213 1.00 90.94 102 GLY A N 1
ATOM 818 C CA . GLY A 1 102 ? 6.812 9.473 5.416 1.00 90.94 102 GLY A CA 1
ATOM 819 C C . GLY A 1 102 ? 8.175 8.927 4.976 1.00 90.94 102 GLY A C 1
ATOM 820 O O . GLY A 1 102 ? 9.169 9.641 5.052 1.00 90.94 102 GLY A O 1
ATOM 821 N N . GLU A 1 103 ? 8.227 7.699 4.464 1.00 90.81 103 GLU A N 1
ATOM 822 C CA . GLU A 1 103 ? 9.448 7.008 4.033 1.00 90.81 103 GLU A CA 1
ATOM 823 C C . GLU A 1 103 ? 9.679 7.209 2.524 1.00 90.81 103 GLU A C 1
ATOM 825 O O . GLU A 1 103 ? 9.515 6.285 1.722 1.00 90.81 103 GLU A O 1
ATOM 830 N N . TRP A 1 104 ? 9.979 8.447 2.121 1.00 86.31 104 TRP A N 1
ATOM 831 C CA . TRP A 1 104 ? 10.132 8.833 0.709 1.00 86.31 104 TRP A CA 1
ATOM 832 C C . TRP A 1 104 ? 11.585 8.898 0.212 1.00 86.31 104 TRP A C 1
ATOM 834 O O . TRP A 1 104 ? 11.789 8.957 -1.002 1.00 86.31 104 TRP A O 1
ATOM 844 N N . ILE A 1 105 ? 12.563 8.888 1.127 1.00 78.06 105 ILE A N 1
ATOM 845 C CA . ILE A 1 105 ? 14.010 8.852 0.845 1.00 78.06 105 ILE A CA 1
ATOM 846 C C . ILE A 1 105 ? 14.546 7.416 0.935 1.00 78.06 105 ILE A C 1
ATOM 848 O O . ILE A 1 105 ? 15.444 7.082 0.132 1.00 78.06 105 ILE A O 1
#

Organism: NCBI:txid1518452

Solvent-accessible surface area (backbone atoms only — not comparable to full-atom values): 6062 Å² total; per-residue (Å²): 130,76,81,67,61,60,60,62,63,55,56,65,59,58,58,56,58,60,53,26,77,75,36,70,70,50,39,49,53,52,50,50,55,52,51,51,48,64,74,39,40,67,60,51,51,53,49,51,51,53,46,49,52,53,15,54,51,42,26,74,70,39,16,62,55,55,66,78,46,32,81,76,42,91,89,39,92,79,65,51,79,60,93,78,41,29,71,46,65,69,41,15,37,52,47,52,50,38,37,74,74,68,62,73,130

Radius of gyration: 19.95 Å; Cα contacts (8 Å, |Δi|>4): 62; chains: 1; bounding box: 41×40×49 Å

Nearest PDB structures (foldseek):
  7wfr-assembly1_A  TM=8.888E-01  e=2.158E-06  Homo sapiens
  7wel-assembly1_A  TM=8.967E-01  e=3.300E-06  Homo sapiens
  7pqt-assembly1_C  TM=4.028E-01  e=4.588E+00  Homo sapiens

InterPro domains:
  IPR005821 Ion transport domain [PF00520] (3-104)
  IPR043203 Voltage-gated cation channel calcium and sodium [PTHR10037] (4-105)

pLDDT: mean 83.76, std 9.85, range [45.94, 95.75]

Foldseek 3Di:
DPPPCVVVVVCVVVCVVVVLVVDVVS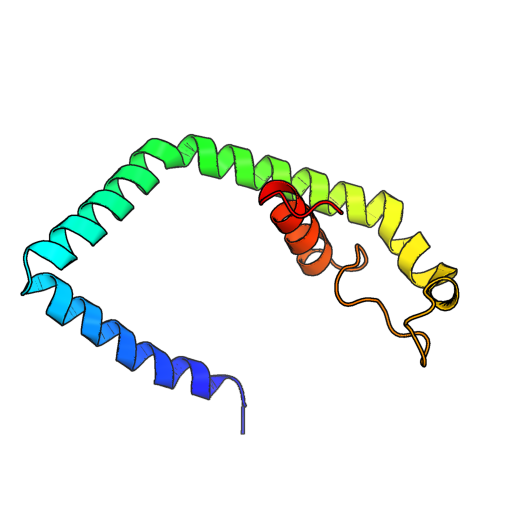VVVVVVVVVVCVVCVVVVVVVVVVLQVQLVVQLVVCQVVQQVVLVVDPPDPDSDGPQQGSNDSVSSSVLSVCVVVVNPD

Secondary structure (DSSP, 8-state):
--TTHHHHHHGGGGGHHHHHHH-HHHHHHHHHHHHHHHHHHHHHHHHHHHHHHHHHHHHHHHHHHHHHTGGG-TT-TTSPPPSS-SSSHHHHHHHHHHHHTT---